Protein AF-X0X0U1-F1 (afdb_monomer)

InterPro domains:
  IPR000595 Cyclic nucleotide-binding domain [PS50042] (1-60)
  IPR014710 RmlC-like jelly roll fold [G3DSA:2.60.120.10] (1-75)
  IPR018490 Cyclic nucleotide-binding domain superfamily [SSF51206] (4-67)

Structure (mmCIF, N/CA/C/O backbone):
data_AF-X0X0U1-F1
#
_entry.id   AF-X0X0U1-F1
#
loop_
_atom_site.group_PDB
_atom_site.id
_atom_site.type_symbol
_atom_site.label_atom_id
_atom_site.label_alt_id
_atom_site.label_comp_id
_atom_site.label_asym_id
_atom_site.label_entity_id
_atom_site.la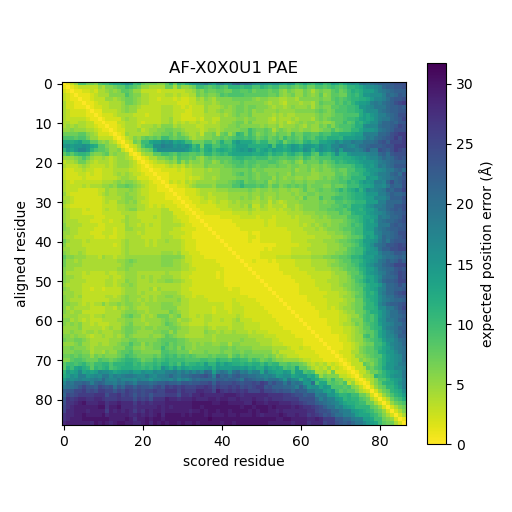bel_seq_id
_atom_site.pdbx_PDB_ins_code
_atom_site.Cartn_x
_atom_site.Cartn_y
_atom_site.Cartn_z
_atom_site.occupancy
_atom_site.B_iso_or_equiv
_atom_site.auth_seq_id
_atom_site.auth_comp_id
_atom_site.auth_asym_id
_atom_site.auth_atom_id
_atom_site.pdbx_PDB_model_num
ATOM 1 N N . ALA A 1 1 ? 9.105 2.289 -12.819 1.00 68.06 1 ALA A N 1
ATOM 2 C CA . ALA A 1 1 ? 9.521 1.035 -12.162 1.00 68.06 1 ALA A CA 1
ATOM 3 C C . ALA A 1 1 ? 8.381 0.056 -12.309 1.00 68.06 1 ALA A C 1
ATOM 5 O O . ALA A 1 1 ? 7.257 0.440 -12.005 1.00 68.06 1 ALA A O 1
ATOM 6 N N . ASP A 1 2 ? 8.668 -1.151 -12.776 1.00 81.94 2 ASP A N 1
ATOM 7 C CA . ASP A 1 2 ? 7.618 -2.131 -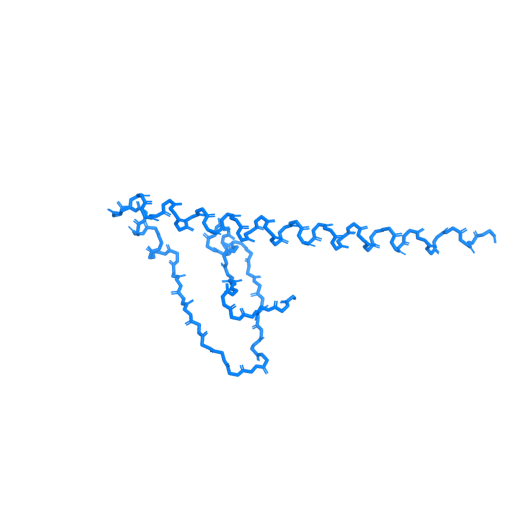13.044 1.00 81.94 2 ASP A CA 1
ATOM 8 C C . ASP A 1 2 ? 7.102 -2.729 -11.734 1.00 81.94 2 ASP A C 1
ATOM 10 O O . ASP A 1 2 ? 7.870 -2.979 -10.796 1.00 81.94 2 ASP A O 1
ATOM 14 N N . ILE A 1 3 ? 5.784 -2.895 -11.658 1.00 85.31 3 ILE A N 1
ATOM 15 C CA . ILE A 1 3 ? 5.079 -3.455 -10.507 1.00 85.31 3 ILE A CA 1
ATOM 16 C C . ILE A 1 3 ? 4.457 -4.768 -10.970 1.00 85.31 3 ILE A C 1
ATOM 18 O O . ILE A 1 3 ? 3.607 -4.767 -11.852 1.00 85.31 3 ILE A O 1
ATOM 22 N N . CYS A 1 4 ? 4.885 -5.874 -10.366 1.00 87.44 4 CYS A N 1
ATOM 23 C CA . CYS A 1 4 ? 4.353 -7.208 -10.646 1.00 87.44 4 CYS A CA 1
ATOM 24 C C . CYS A 1 4 ? 3.380 -7.651 -9.541 1.00 87.44 4 CYS A C 1
ATOM 26 O O . CYS A 1 4 ? 3.173 -6.936 -8.555 1.00 87.44 4 CYS A O 1
ATOM 28 N N . SER A 1 5 ? 2.812 -8.853 -9.671 1.00 88.69 5 SER A N 1
ATOM 29 C CA . SER A 1 5 ? 1.921 -9.460 -8.674 1.00 88.69 5 SER A CA 1
ATOM 30 C C . SER A 1 5 ? 2.489 -9.390 -7.248 1.00 88.69 5 SER A C 1
ATOM 32 O O . SER A 1 5 ? 3.667 -9.658 -7.010 1.00 88.69 5 SER A O 1
ATOM 34 N N . GLY A 1 6 ? 1.645 -9.003 -6.284 1.00 86.31 6 GLY A N 1
ATOM 35 C CA . GLY A 1 6 ? 2.053 -8.749 -4.891 1.00 86.31 6 GLY A CA 1
ATOM 36 C C . GLY A 1 6 ? 2.767 -7.404 -4.669 1.00 86.31 6 GLY A C 1
ATOM 37 O O . GLY A 1 6 ? 3.198 -7.090 -3.550 1.00 86.31 6 GLY A O 1
ATOM 38 N N . GLY A 1 7 ? 2.915 -6.609 -5.729 1.00 86.31 7 GLY A N 1
ATOM 39 C CA . GLY A 1 7 ? 3.334 -5.220 -5.676 1.00 86.31 7 GLY A CA 1
ATOM 40 C C . GLY A 1 7 ? 2.228 -4.295 -5.164 1.00 86.31 7 GLY A C 1
ATOM 41 O O . GLY A 1 7 ? 1.050 -4.634 -5.174 1.00 86.31 7 GLY A O 1
ATOM 42 N N . PHE A 1 8 ? 2.635 -3.115 -4.701 1.00 85.81 8 PHE A N 1
ATOM 43 C CA . PHE A 1 8 ? 1.743 -2.082 -4.176 1.00 85.81 8 PHE A CA 1
ATOM 44 C C . PHE A 1 8 ? 1.958 -0.787 -4.953 1.00 85.81 8 PHE A C 1
ATOM 46 O O . PHE A 1 8 ? 3.102 -0.450 -5.290 1.00 85.81 8 PHE A O 1
ATOM 53 N N . LEU A 1 9 ? 0.873 -0.058 -5.195 1.00 86.94 9 LEU A N 1
ATOM 54 C CA . LEU A 1 9 ? 0.881 1.294 -5.743 1.00 86.94 9 LEU A CA 1
ATOM 55 C C . LEU A 1 9 ? -0.122 2.171 -4.987 1.00 86.94 9 LEU A C 1
ATOM 57 O O . LEU A 1 9 ? -1.100 1.666 -4.444 1.00 86.94 9 LEU A O 1
ATOM 61 N N . GLY A 1 10 ? 0.118 3.482 -4.962 1.00 84.62 10 GLY A N 1
ATOM 62 C CA . GLY A 1 10 ? -0.771 4.446 -4.304 1.00 84.62 10 GLY A CA 1
ATOM 63 C C . GLY A 1 10 ? -0.578 4.576 -2.790 1.00 84.62 10 GLY A C 1
ATOM 64 O O . GLY A 1 10 ? -1.232 5.411 -2.174 1.00 84.62 10 GLY A O 1
ATOM 65 N N . GLU A 1 11 ? 0.356 3.840 -2.182 1.00 82.69 11 GLU A N 1
ATOM 66 C CA . GLU A 1 11 ? 0.604 3.916 -0.737 1.00 82.69 11 GLU A CA 1
ATOM 67 C C . GLU A 1 11 ? 1.111 5.300 -0.296 1.00 82.69 11 GLU A C 1
ATOM 69 O O . GLU A 1 11 ? 0.820 5.750 0.809 1.00 82.69 11 GLU A O 1
ATOM 74 N N . THR A 1 12 ? 1.809 6.020 -1.182 1.00 78.94 12 THR A N 1
ATOM 75 C CA . THR A 1 12 ? 2.215 7.408 -0.935 1.00 78.94 12 THR A CA 1
ATOM 76 C C . THR A 1 12 ? 1.017 8.330 -0.796 1.00 78.94 12 THR A C 1
ATOM 78 O O . THR A 1 12 ? 1.071 9.233 0.024 1.00 78.94 12 THR A O 1
ATOM 81 N N . ALA A 1 13 ? -0.056 8.097 -1.556 1.00 79.44 13 ALA A N 1
ATOM 82 C CA . ALA A 1 13 ? -1.262 8.911 -1.493 1.00 79.44 13 ALA A CA 1
ATOM 83 C C . ALA A 1 13 ? -2.061 8.648 -0.208 1.00 79.44 13 ALA A C 1
ATOM 85 O O . ALA A 1 13 ? -2.635 9.587 0.323 1.00 79.44 13 ALA A O 1
ATOM 86 N N . ILE A 1 14 ? -2.038 7.414 0.309 1.00 77.62 14 ILE A N 1
ATOM 87 C CA . ILE A 1 14 ? -2.664 7.056 1.594 1.00 77.62 14 ILE A CA 1
ATOM 88 C C . ILE A 1 14 ? -1.910 7.689 2.775 1.00 77.62 14 ILE A C 1
ATOM 90 O O . ILE A 1 14 ? -2.524 8.126 3.739 1.00 77.62 14 ILE A O 1
ATOM 94 N N . VAL A 1 15 ? -0.574 7.733 2.723 1.00 71.94 15 VAL A N 1
ATOM 95 C CA . VAL A 1 15 ? 0.253 8.265 3.826 1.00 71.94 15 VAL A CA 1
ATOM 96 C C . VAL A 1 15 ? 0.430 9.786 3.741 1.00 71.94 15 VAL A C 1
ATOM 98 O O . VAL A 1 15 ? 0.565 10.463 4.758 1.00 71.94 15 VAL A O 1
ATOM 101 N N . ASN A 1 16 ? 0.489 10.333 2.528 1.00 68.50 16 ASN A N 1
ATOM 102 C CA . ASN A 1 16 ? 0.740 11.741 2.252 1.00 68.50 16 ASN A CA 1
ATOM 103 C C . ASN A 1 16 ? 0.012 12.136 0.957 1.00 68.50 16 ASN A C 1
ATOM 105 O O . ASN A 1 16 ? 0.578 12.059 -0.137 1.00 68.50 16 ASN A O 1
ATOM 109 N N . GLU A 1 17 ? -1.237 12.589 1.102 1.00 64.44 17 GLU A N 1
ATOM 110 C CA . GLU A 1 17 ? -2.235 12.923 0.060 1.00 64.44 17 GLU A CA 1
ATOM 111 C C . GLU A 1 17 ? -1.747 13.828 -1.092 1.00 64.44 17 GLU A C 1
ATOM 113 O O . GLU A 1 17 ? -2.456 14.069 -2.069 1.00 64.44 17 GLU A O 1
ATOM 118 N N . ARG A 1 18 ? -0.522 14.346 -1.010 1.00 67.06 18 ARG A N 1
ATOM 119 C CA . ARG A 1 18 ? 0.096 15.241 -1.989 1.00 67.06 18 ARG A CA 1
ATOM 120 C C . ARG A 1 18 ? 0.776 14.529 -3.157 1.00 67.06 18 ARG A C 1
ATOM 122 O O . ARG A 1 18 ? 0.974 15.157 -4.192 1.00 67.06 18 ARG A O 1
ATOM 129 N N . HIS A 1 19 ? 1.142 13.252 -3.023 1.00 68.75 19 HIS A N 1
ATOM 130 C CA . HIS A 1 19 ? 1.973 12.569 -4.024 1.00 68.75 19 HIS A CA 1
ATOM 131 C C . HIS A 1 19 ? 1.228 11.423 -4.703 1.00 68.75 19 HIS A C 1
ATOM 133 O O . HIS A 1 19 ? 1.218 10.282 -4.230 1.00 68.75 19 HIS A O 1
ATOM 139 N N . ARG A 1 20 ? 0.637 11.742 -5.857 1.00 76.12 20 ARG A N 1
ATOM 140 C CA . ARG A 1 20 ? 0.056 10.769 -6.785 1.00 76.12 20 ARG A CA 1
ATOM 141 C C . ARG A 1 20 ? 1.038 10.467 -7.907 1.00 76.12 20 ARG A C 1
ATOM 143 O O . ARG A 1 20 ? 1.698 11.365 -8.424 1.00 76.12 20 ARG A O 1
ATOM 150 N N . VAL A 1 21 ? 1.106 9.198 -8.287 1.00 78.44 21 VAL A N 1
ATOM 151 C CA . VAL A 1 21 ? 1.892 8.731 -9.429 1.00 78.44 21 VAL A CA 1
ATOM 152 C C . VAL A 1 21 ? 0.962 8.121 -10.462 1.00 78.44 21 VAL A C 1
ATOM 154 O O . VAL A 1 21 ? -0.043 7.503 -10.114 1.00 78.44 21 VAL A O 1
ATOM 157 N N . ASN A 1 22 ? 1.312 8.288 -11.733 1.00 85.44 22 ASN A N 1
ATOM 158 C CA . ASN A 1 22 ? 0.617 7.614 -12.818 1.00 85.44 22 ASN A CA 1
ATOM 159 C C . ASN A 1 22 ? 1.150 6.185 -12.945 1.00 85.44 22 ASN A C 1
ATOM 161 O O . ASN A 1 22 ? 2.356 5.953 -12.849 1.00 85.44 22 ASN A O 1
ATOM 165 N N . ALA A 1 23 ? 0.249 5.242 -13.193 1.00 87.69 23 ALA A N 1
ATOM 166 C CA . ALA A 1 23 ? 0.577 3.865 -13.527 1.00 87.69 23 ALA A CA 1
ATOM 167 C C . ALA A 1 23 ? -0.215 3.468 -14.774 1.00 87.69 23 ALA A C 1
ATOM 169 O O . ALA A 1 23 ? -1.376 3.849 -14.923 1.00 87.69 23 ALA A O 1
ATOM 170 N N . VAL A 1 24 ? 0.423 2.718 -15.667 1.00 91.62 24 VAL A N 1
ATOM 171 C CA . VAL A 1 24 ? -0.200 2.181 -16.879 1.00 91.62 24 VAL A CA 1
ATOM 172 C C . VAL A 1 24 ? -0.080 0.668 -16.813 1.00 91.62 24 VAL A C 1
ATOM 174 O O . VAL A 1 24 ? 1.010 0.150 -16.575 1.00 91.62 24 VAL A O 1
ATOM 177 N N . ALA A 1 25 ? -1.196 -0.033 -16.995 1.00 93.06 25 ALA A N 1
ATOM 178 C CA . ALA A 1 25 ? -1.195 -1.485 -17.089 1.00 93.06 25 ALA A CA 1
ATOM 179 C C . ALA A 1 25 ? -0.654 -1.899 -18.467 1.00 93.06 25 ALA A C 1
ATOM 181 O O . ALA A 1 25 ? -1.203 -1.504 -19.494 1.00 93.06 25 ALA A O 1
ATOM 182 N N . SER A 1 26 ? 0.441 -2.661 -18.490 1.00 92.88 26 SER A N 1
ATOM 183 C CA . SER A 1 26 ? 1.036 -3.199 -19.724 1.00 92.88 26 SER A CA 1
ATOM 184 C C . SER A 1 26 ? 0.279 -4.411 -20.275 1.00 92.88 26 SER A C 1
ATOM 186 O O . SER A 1 26 ? 0.428 -4.755 -21.443 1.00 92.88 26 SER A O 1
ATOM 188 N N . GLU A 1 27 ? -0.524 -5.055 -19.432 1.00 92.50 27 GLU A N 1
ATOM 189 C CA . GLU A 1 27 ? -1.354 -6.218 -19.736 1.00 92.50 27 GLU A CA 1
ATOM 190 C C . GLU A 1 27 ? -2.645 -6.175 -18.902 1.00 92.50 27 GLU A C 1
ATOM 192 O O . GLU A 1 27 ? -2.898 -5.200 -18.191 1.00 92.50 27 GLU A O 1
ATOM 197 N N . PHE A 1 28 ? -3.486 -7.208 -18.990 1.00 93.50 28 PHE A N 1
ATOM 198 C CA . PHE A 1 28 ? -4.641 -7.333 -18.100 1.00 93.50 28 PHE A CA 1
ATOM 199 C C . PHE A 1 28 ? -4.168 -7.534 -16.654 1.00 93.50 28 PHE A C 1
ATOM 201 O O . PHE A 1 28 ? -3.413 -8.461 -16.372 1.00 93.50 28 PHE A O 1
ATOM 208 N N . VAL A 1 29 ? -4.621 -6.673 -15.741 1.00 92.75 29 VAL A N 1
ATOM 209 C CA . VAL A 1 29 ? -4.217 -6.695 -14.330 1.00 92.75 29 VAL A CA 1
ATOM 210 C C . VAL A 1 29 ? -5.452 -6.647 -13.440 1.00 92.75 29 VAL A C 1
ATOM 212 O O . VAL A 1 29 ? -6.312 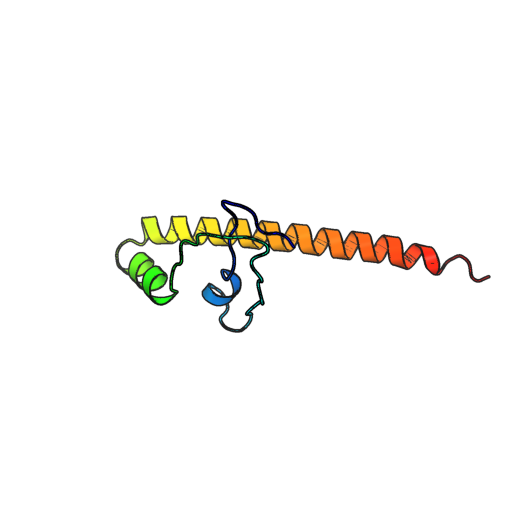-5.783 -13.604 1.00 92.75 29 VAL A O 1
ATOM 215 N N . GLU A 1 30 ? -5.500 -7.539 -12.456 1.00 93.00 30 GLU A N 1
ATOM 216 C CA . GLU A 1 30 ? -6.459 -7.485 -11.355 1.00 93.00 30 GLU A CA 1
ATOM 217 C C . GLU A 1 30 ? -5.827 -6.782 -10.152 1.00 93.00 30 GLU A C 1
ATOM 219 O O . GLU A 1 30 ? -4.674 -7.037 -9.794 1.00 93.00 30 GLU A O 1
ATOM 224 N N . LEU A 1 31 ? -6.586 -5.885 -9.523 1.00 92.12 31 LEU A N 1
ATOM 225 C CA . LEU A 1 31 ? -6.117 -5.079 -8.402 1.00 92.12 31 LEU A CA 1
ATOM 226 C C . LEU A 1 31 ? -7.030 -5.271 -7.196 1.00 92.12 31 LEU A C 1
ATOM 228 O O . LEU A 1 31 ? -8.251 -5.173 -7.302 1.00 92.12 31 LEU A O 1
ATOM 232 N N . LEU A 1 32 ? -6.414 -5.469 -6.033 1.00 91.19 32 LEU A N 1
ATOM 233 C CA . LEU A 1 32 ? -7.068 -5.237 -4.754 1.00 91.19 32 LEU A CA 1
ATOM 234 C C . LEU A 1 32 ? -6.846 -3.772 -4.378 1.00 91.19 32 LEU A C 1
ATOM 236 O O . LEU A 1 32 ? -5.699 -3.324 -4.319 1.00 91.19 32 LEU A O 1
ATOM 240 N N . PHE A 1 33 ? -7.924 -3.036 -4.119 1.00 90.12 33 PHE A N 1
ATOM 241 C CA . PHE A 1 33 ? -7.842 -1.646 -3.682 1.00 90.12 33 PHE A CA 1
ATOM 242 C C . PHE A 1 33 ? -8.226 -1.512 -2.208 1.00 90.12 33 PHE A C 1
ATOM 244 O O . PHE A 1 33 ? -9.052 -2.262 -1.689 1.00 90.12 33 PHE A O 1
ATOM 251 N N . LEU A 1 34 ? -7.598 -0.549 -1.538 1.00 89.00 34 LEU A N 1
ATOM 252 C CA . LEU A 1 34 ? -7.919 -0.139 -0.179 1.00 89.00 34 LEU A CA 1
ATOM 253 C C . LEU A 1 34 ? -8.020 1.382 -0.167 1.00 89.00 34 LEU A C 1
ATOM 255 O O . LEU A 1 34 ? -7.073 2.068 -0.552 1.00 89.00 34 LEU A O 1
ATOM 259 N N . GLU A 1 35 ? -9.162 1.892 0.272 1.00 90.06 35 GLU A N 1
ATOM 260 C CA . GLU A 1 35 ? -9.375 3.324 0.438 1.00 90.06 35 GLU A CA 1
ATOM 261 C C . GLU A 1 35 ? -8.837 3.798 1.788 1.00 90.06 35 GLU A C 1
ATOM 263 O O . GLU A 1 35 ? -8.797 3.040 2.762 1.00 90.06 35 GLU A O 1
ATOM 268 N N . GLN A 1 36 ? -8.424 5.064 1.847 1.00 89.31 36 GLN A N 1
ATOM 269 C CA . GLN A 1 36 ? -7.900 5.663 3.073 1.00 89.31 36 GLN A CA 1
ATOM 270 C C . GLN A 1 36 ? -8.941 5.624 4.199 1.00 89.31 36 GLN A C 1
ATOM 272 O O . GLN A 1 36 ? -8.604 5.221 5.308 1.00 89.31 36 GLN A O 1
ATOM 277 N N . GLU A 1 37 ? -10.209 5.924 3.900 1.00 92.31 37 GLU A N 1
ATOM 278 C CA . GLU A 1 37 ? -11.299 5.852 4.881 1.00 92.31 37 GLU A CA 1
ATOM 279 C C . GLU A 1 37 ? -11.469 4.446 5.477 1.00 92.31 37 GLU A C 1
ATOM 281 O O . GLU A 1 37 ? -11.660 4.299 6.683 1.00 92.31 37 GLU A O 1
ATOM 286 N N . ASN A 1 38 ? -11.302 3.399 4.664 1.00 92.81 38 ASN A N 1
ATOM 287 C CA . ASN A 1 38 ? -11.402 2.012 5.120 1.00 92.81 38 ASN A CA 1
ATOM 288 C C . ASN A 1 38 ? -10.222 1.629 6.018 1.00 92.81 38 ASN A C 1
ATOM 290 O O . ASN A 1 38 ? -10.390 0.882 6.983 1.00 92.81 38 ASN A O 1
ATOM 294 N N . LEU A 1 39 ? -9.025 2.143 5.723 1.00 91.94 39 LEU A N 1
ATOM 295 C CA . LEU A 1 39 ? -7.858 1.958 6.581 1.00 91.94 39 LEU A CA 1
ATOM 296 C C . LEU A 1 39 ? -8.020 2.701 7.914 1.00 91.94 39 LEU A C 1
ATOM 298 O O . LEU A 1 39 ? -7.714 2.142 8.965 1.00 91.94 39 LEU A O 1
ATOM 302 N N . GLU A 1 40 ? -8.514 3.937 7.886 1.00 92.50 40 GLU A N 1
ATOM 303 C CA . GLU A 1 40 ? -8.783 4.735 9.087 1.00 92.50 40 GLU A CA 1
ATOM 304 C C . GLU A 1 40 ? -9.851 4.080 9.969 1.00 92.50 40 GLU A C 1
ATOM 306 O O . GLU A 1 40 ? 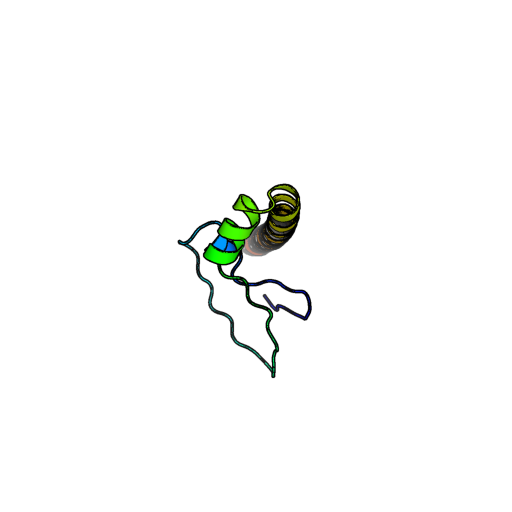-9.681 3.991 11.190 1.00 92.50 40 GLU A O 1
ATOM 311 N N . LEU A 1 41 ? -10.912 3.551 9.354 1.00 96.25 41 LEU A N 1
ATOM 312 C CA . LEU A 1 41 ? -11.938 2.783 10.050 1.00 96.25 41 LEU A CA 1
ATOM 313 C C . LEU A 1 41 ? -11.348 1.521 10.689 1.00 96.25 41 LEU A C 1
ATOM 315 O O . LEU A 1 41 ? -11.576 1.282 11.872 1.00 96.25 41 LEU A O 1
ATOM 319 N N . LEU A 1 42 ? -10.519 0.769 9.958 1.00 95.50 42 LEU A N 1
ATOM 320 C CA . LEU A 1 42 ? -9.841 -0.416 10.485 1.00 95.50 42 LEU A CA 1
ATOM 321 C C . LEU A 1 42 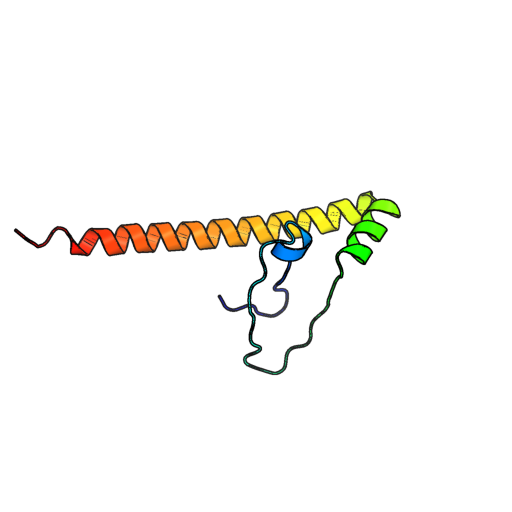? -8.970 -0.084 11.702 1.00 95.50 42 LEU A C 1
ATOM 323 O O . LEU A 1 42 ? -9.020 -0.795 12.700 1.00 95.50 42 LEU A O 1
ATOM 327 N N . ILE A 1 43 ? -8.186 0.994 11.643 1.00 95.25 43 ILE A N 1
ATOM 328 C CA . ILE A 1 43 ? -7.337 1.429 12.764 1.00 95.25 43 ILE A CA 1
ATOM 329 C C . ILE A 1 43 ? -8.190 1.783 13.986 1.00 95.25 43 ILE A C 1
ATOM 331 O O . ILE A 1 43 ? -7.781 1.526 15.118 1.00 95.25 43 ILE A O 1
ATOM 335 N N . LYS A 1 44 ? -9.370 2.369 13.767 1.00 96.94 44 LYS A N 1
ATOM 336 C CA . LYS A 1 44 ? -10.297 2.747 14.834 1.00 96.94 44 LYS A CA 1
ATOM 337 C C . LYS A 1 44 ? -10.996 1.536 15.460 1.00 96.94 44 LYS A C 1
ATOM 339 O O . LYS A 1 44 ? -11.161 1.514 16.678 1.00 96.94 44 LYS A O 1
ATOM 344 N N . GLU A 1 45 ? -11.426 0.572 14.650 1.00 98.19 45 GLU A N 1
ATOM 345 C CA . GLU A 1 45 ? -12.194 -0.598 15.097 1.00 98.19 45 GLU A CA 1
ATOM 346 C C . GLU A 1 45 ? -11.305 -1.726 15.642 1.00 98.19 45 GLU A C 1
ATOM 348 O O . GLU A 1 45 ? -11.626 -2.316 16.672 1.00 98.19 45 GLU A O 1
ATOM 353 N N . ASP A 1 46 ? -10.164 -1.991 15.001 1.00 97.94 46 ASP A N 1
ATOM 354 C CA . ASP A 1 46 ? -9.146 -2.948 15.447 1.00 97.94 46 ASP A CA 1
ATOM 355 C C . ASP A 1 46 ? -7.731 -2.357 15.281 1.00 97.94 46 ASP A C 1
ATOM 357 O O . ASP A 1 46 ? -7.041 -2.594 14.279 1.00 97.94 46 ASP A O 1
ATOM 361 N N . PRO A 1 47 ? -7.236 -1.628 16.297 1.00 96.19 47 PRO A N 1
ATOM 362 C CA . PRO A 1 47 ? -5.916 -1.003 16.253 1.00 96.19 47 PRO A CA 1
ATOM 363 C C . PRO A 1 47 ? -4.764 -2.000 16.080 1.00 96.19 47 PRO A C 1
ATOM 365 O O . PRO A 1 47 ? -3.733 -1.665 15.495 1.00 96.19 47 PRO A O 1
ATOM 368 N N . ASN A 1 48 ? -4.904 -3.234 16.579 1.00 97.31 48 ASN A N 1
ATOM 369 C CA . ASN A 1 48 ? -3.842 -4.236 16.484 1.00 97.31 48 ASN A CA 1
ATOM 370 C C . ASN A 1 48 ? -3.686 -4.730 15.048 1.00 97.31 48 ASN A C 1
ATOM 372 O O . ASN A 1 48 ? -2.560 -4.917 14.576 1.00 97.31 48 ASN A O 1
ATOM 376 N N . LEU A 1 49 ? -4.803 -4.940 14.352 1.00 95.69 49 LEU A N 1
ATOM 377 C CA . LEU A 1 49 ? -4.792 -5.274 12.935 1.00 95.69 49 LEU A CA 1
ATOM 378 C C . LEU A 1 49 ? -4.377 -4.068 12.085 1.00 95.69 49 LEU A C 1
ATOM 380 O O . LEU A 1 49 ? -3.500 -4.213 11.231 1.00 95.69 49 LEU A O 1
ATOM 384 N N . GLY A 1 50 ? -4.910 -2.879 12.373 1.00 94.88 50 GLY A N 1
ATOM 385 C CA . GLY A 1 50 ? -4.526 -1.634 11.704 1.00 94.88 50 GLY A CA 1
ATOM 386 C C . GLY A 1 50 ? -3.015 -1.388 11.749 1.00 94.88 50 GLY A C 1
ATOM 387 O O . GLY A 1 50 ? -2.388 -1.178 10.711 1.00 94.88 50 GLY A O 1
ATOM 388 N N . ASN A 1 51 ? -2.388 -1.539 12.919 1.00 94.44 51 ASN A N 1
ATOM 389 C CA . ASN A 1 51 ? -0.938 -1.387 13.074 1.00 94.44 51 ASN A CA 1
ATOM 390 C C . ASN A 1 51 ? -0.128 -2.379 12.226 1.00 94.44 51 ASN A C 1
ATOM 392 O O . ASN A 1 51 ? 0.924 -2.019 11.696 1.00 94.44 51 ASN A O 1
ATOM 396 N N . LYS A 1 52 ? -0.607 -3.617 12.053 1.00 95.31 52 LYS A N 1
ATOM 397 C CA . LYS A 1 52 ? 0.053 -4.602 11.178 1.00 95.31 52 LYS A CA 1
ATOM 398 C C . LYS A 1 52 ? -0.005 -4.175 9.714 1.00 95.31 52 LYS A C 1
ATOM 400 O O . LYS A 1 52 ? 0.989 -4.309 9.005 1.00 95.31 52 LYS A O 1
ATOM 405 N N . VAL A 1 53 ? -1.141 -3.639 9.268 1.00 91.12 53 VAL A N 1
ATOM 406 C CA . VAL A 1 53 ? -1.297 -3.124 7.899 1.00 91.12 53 VAL A CA 1
ATOM 407 C C . VAL A 1 53 ? -0.383 -1.918 7.670 1.00 91.12 53 VAL A C 1
ATOM 409 O O . VAL A 1 53 ? 0.357 -1.884 6.686 1.00 91.12 53 VAL A O 1
ATOM 412 N N . LEU A 1 54 ? -0.353 -0.972 8.613 1.00 90.00 54 LEU A N 1
ATOM 413 C CA . LEU A 1 54 ? 0.538 0.190 8.552 1.00 90.00 54 LEU A CA 1
ATOM 414 C C . LEU A 1 54 ? 2.019 -0.209 8.496 1.00 90.00 54 LEU A C 1
ATOM 416 O O . LEU A 1 54 ? 2.785 0.379 7.730 1.00 90.00 54 LEU A O 1
ATOM 420 N N . LEU A 1 55 ? 2.425 -1.235 9.252 1.00 92.06 55 LEU A N 1
ATOM 421 C CA . LEU A 1 55 ? 3.797 -1.744 9.227 1.00 92.06 55 LEU A CA 1
ATOM 422 C C . LEU A 1 55 ? 4.185 -2.273 7.836 1.00 92.06 55 LEU A C 1
ATOM 424 O O . LEU A 1 55 ? 5.280 -1.983 7.355 1.00 92.06 55 LEU A O 1
ATOM 428 N N . ILE A 1 56 ? 3.276 -2.973 7.150 1.00 88.81 56 ILE A N 1
ATOM 429 C CA . ILE A 1 56 ? 3.508 -3.447 5.777 1.00 88.81 56 ILE A CA 1
ATOM 430 C C . ILE A 1 56 ? 3.729 -2.263 4.828 1.00 88.81 56 ILE A C 1
ATOM 432 O O . ILE A 1 56 ? 4.655 -2.294 4.014 1.00 88.81 56 ILE A O 1
ATOM 436 N N . PHE A 1 57 ? 2.925 -1.200 4.930 1.00 86.44 57 PHE A N 1
ATOM 437 C CA . PHE A 1 57 ? 3.127 -0.006 4.103 1.00 86.44 57 PHE A CA 1
ATOM 438 C C . PHE A 1 57 ? 4.467 0.673 4.381 1.00 86.44 57 PHE A C 1
ATOM 440 O O . PHE A 1 57 ? 5.169 1.027 3.431 1.00 86.44 57 PHE A O 1
ATOM 447 N N . LEU A 1 58 ? 4.866 0.781 5.651 1.00 88.38 58 LEU A N 1
ATOM 448 C CA . LEU A 1 58 ? 6.162 1.339 6.034 1.00 88.38 58 LEU A CA 1
ATOM 449 C C . LEU A 1 58 ? 7.325 0.540 5.428 1.00 88.38 58 LEU A C 1
ATOM 451 O O . LEU A 1 58 ? 8.246 1.123 4.854 1.00 88.38 58 LEU A O 1
ATOM 455 N N . GLU A 1 59 ? 7.270 -0.792 5.485 1.00 89.12 59 GLU A N 1
ATOM 456 C CA . GLU A 1 59 ? 8.284 -1.654 4.872 1.00 89.12 59 GLU A CA 1
ATOM 457 C C . GLU A 1 59 ? 8.363 -1.478 3.350 1.00 89.12 59 GLU A C 1
ATOM 459 O O . GLU A 1 59 ? 9.458 -1.436 2.779 1.00 89.12 59 GLU A O 1
ATOM 464 N N . LYS A 1 60 ? 7.215 -1.384 2.668 1.00 84.62 60 LYS A N 1
ATOM 465 C CA . LYS A 1 60 ? 7.165 -1.213 1.208 1.00 84.62 60 LYS A CA 1
ATOM 466 C C . LYS A 1 60 ? 7.691 0.159 0.789 1.00 84.62 60 LYS A C 1
ATOM 468 O O . LYS A 1 60 ? 8.495 0.225 -0.142 1.00 84.62 60 LYS A O 1
ATOM 473 N N . LEU A 1 61 ? 7.302 1.222 1.493 1.00 84.50 61 LEU A N 1
ATOM 474 C CA . LEU A 1 61 ? 7.803 2.581 1.274 1.00 84.50 61 LEU A CA 1
ATOM 475 C C . LEU A 1 61 ? 9.314 2.666 1.504 1.00 84.50 61 LEU A C 1
ATOM 477 O O . LEU A 1 61 ? 10.031 3.195 0.658 1.00 84.50 61 LEU A O 1
ATOM 481 N N . SER A 1 62 ? 9.808 2.076 2.594 1.00 87.12 62 SER A N 1
ATOM 482 C CA . SER A 1 62 ? 11.239 2.033 2.909 1.00 87.12 62 SER A CA 1
ATOM 483 C C . SER A 1 62 ? 12.045 1.325 1.814 1.00 87.12 62 SER A C 1
ATOM 485 O O . SER A 1 62 ? 13.026 1.870 1.309 1.00 87.12 62 SER A O 1
ATOM 487 N N . LYS A 1 63 ? 11.577 0.160 1.340 1.00 86.56 63 LYS A N 1
ATOM 488 C CA . LYS A 1 63 ? 12.207 -0.562 0.218 1.00 86.56 63 LYS A CA 1
ATOM 489 C C . LYS A 1 63 ? 12.210 0.252 -1.079 1.00 86.56 63 LYS A C 1
ATOM 491 O O . LYS A 1 63 ? 13.202 0.232 -1.808 1.00 86.56 63 LYS A O 1
ATOM 496 N N . LYS A 1 64 ? 11.117 0.962 -1.384 1.00 84.25 64 LYS A N 1
ATOM 497 C CA . LYS A 1 64 ? 11.043 1.842 -2.563 1.00 84.25 64 LYS A CA 1
ATOM 498 C C . LYS A 1 64 ? 12.023 3.012 -2.447 1.00 84.25 64 LYS A C 1
ATOM 500 O O . LYS A 1 64 ? 12.703 3.312 -3.428 1.00 84.25 64 LYS A O 1
ATOM 505 N N . LEU A 1 65 ? 12.130 3.628 -1.270 1.00 85.38 65 LEU A N 1
ATOM 506 C CA . LEU A 1 65 ? 13.059 4.728 -1.014 1.00 85.38 65 LEU A CA 1
ATOM 507 C C . LEU A 1 65 ? 14.522 4.274 -1.125 1.00 85.38 65 LEU A C 1
ATOM 509 O O . LEU A 1 65 ? 15.288 4.916 -1.835 1.00 85.38 65 LEU A O 1
ATOM 513 N N . ASP A 1 66 ? 14.897 3.143 -0.517 1.00 86.50 66 ASP A N 1
ATOM 514 C CA . ASP A 1 66 ? 16.253 2.575 -0.628 1.00 86.50 66 ASP A CA 1
ATOM 515 C C . ASP A 1 66 ? 16.622 2.281 -2.089 1.00 86.50 66 ASP A C 1
ATOM 517 O O . ASP A 1 66 ? 17.665 2.718 -2.573 1.00 86.50 66 ASP A O 1
ATOM 521 N N . LYS A 1 67 ? 15.729 1.621 -2.842 1.00 84.44 67 LYS A N 1
ATOM 522 C CA . LYS A 1 67 ? 15.956 1.339 -4.270 1.00 84.44 67 LYS A CA 1
ATOM 523 C C . LYS A 1 67 ? 16.139 2.622 -5.086 1.00 84.44 67 LYS A C 1
ATOM 525 O O . LYS A 1 67 ? 17.016 2.679 -5.943 1.00 84.44 67 LYS A O 1
ATOM 530 N N . THR A 1 68 ? 15.322 3.635 -4.811 1.00 83.81 68 THR A N 1
ATOM 531 C CA . THR A 1 68 ? 15.385 4.936 -5.487 1.00 83.81 68 THR A CA 1
ATOM 532 C C . THR A 1 68 ? 16.695 5.657 -5.160 1.00 83.81 68 THR A C 1
ATOM 534 O O . THR A 1 68 ? 17.387 6.103 -6.068 1.00 83.81 68 THR A O 1
ATOM 537 N N . ASN A 1 69 ? 17.096 5.693 -3.888 1.00 84.25 69 ASN A N 1
ATOM 538 C CA . ASN A 1 69 ? 18.348 6.313 -3.450 1.00 84.25 69 ASN A CA 1
ATOM 539 C C . ASN A 1 69 ? 19.580 5.637 -4.059 1.00 84.25 69 ASN A C 1
ATOM 541 O O . ASN A 1 69 ? 20.500 6.326 -4.490 1.00 84.25 69 ASN A O 1
ATOM 545 N N . ARG A 1 70 ? 19.600 4.301 -4.133 1.00 84.88 70 ARG A N 1
ATOM 546 C CA . ARG A 1 70 ? 20.691 3.561 -4.786 1.00 84.88 70 ARG A CA 1
ATOM 547 C C . ARG A 1 70 ? 20.793 3.877 -6.273 1.00 84.88 70 ARG A C 1
ATOM 549 O O . ARG A 1 70 ? 21.903 4.003 -6.774 1.00 84.88 70 ARG A O 1
ATOM 556 N N . LEU A 1 71 ? 19.656 4.014 -6.960 1.00 80.81 71 LEU A N 1
ATOM 557 C CA . LEU A 1 71 ? 19.633 4.412 -8.366 1.00 80.81 71 LEU A CA 1
ATOM 558 C C . LEU A 1 71 ? 20.223 5.818 -8.535 1.00 80.81 71 LEU A C 1
ATOM 560 O O . LEU A 1 71 ? 21.159 5.989 -9.303 1.00 80.81 71 LEU A O 1
ATOM 564 N N . PHE A 1 72 ? 19.774 6.783 -7.724 1.00 78.31 72 PHE A N 1
ATOM 565 C CA . PH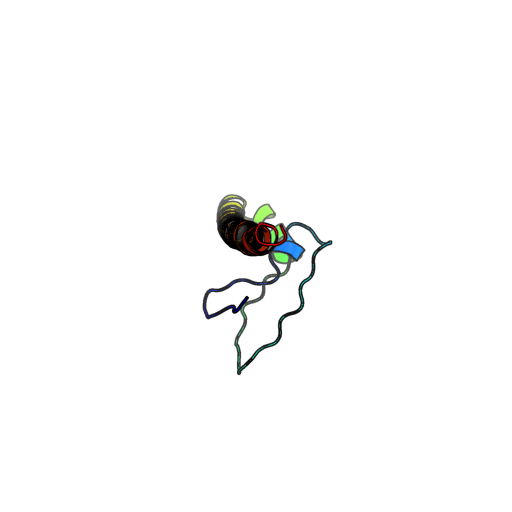E A 1 72 ? 20.334 8.138 -7.725 1.00 78.31 72 PHE A CA 1
ATOM 566 C C . PHE A 1 72 ? 21.843 8.165 -7.439 1.00 78.31 72 PHE A C 1
ATOM 568 O O . PHE A 1 72 ? 22.572 8.919 -8.077 1.00 78.31 72 PHE A O 1
ATOM 575 N N . GLN A 1 73 ? 22.331 7.349 -6.500 1.00 75.94 73 GLN A N 1
ATOM 576 C CA . GLN A 1 73 ? 23.766 7.247 -6.212 1.00 75.94 73 GLN A CA 1
ATOM 577 C C . GLN A 1 73 ? 24.550 6.624 -7.373 1.00 75.94 73 GLN A C 1
ATOM 579 O O . GLN A 1 73 ? 25.622 7.120 -7.712 1.00 75.94 73 GLN A O 1
ATOM 584 N N . ALA A 1 74 ? 24.027 5.561 -7.991 1.00 71.25 74 ALA A N 1
ATOM 585 C CA . ALA A 1 74 ? 24.648 4.935 -9.155 1.00 71.25 74 ALA A CA 1
ATOM 586 C C . ALA A 1 74 ? 24.731 5.915 -10.336 1.00 71.25 74 ALA A C 1
ATOM 588 O O . ALA A 1 74 ? 25.798 6.056 -10.932 1.00 71.25 74 ALA A O 1
ATOM 589 N N . ASP A 1 75 ? 23.649 6.647 -10.608 1.00 63.94 75 ASP A N 1
ATOM 590 C CA . ASP A 1 75 ? 23.594 7.663 -11.662 1.00 63.94 75 ASP A CA 1
ATOM 591 C C . ASP A 1 75 ? 24.540 8.839 -11.374 1.00 63.94 75 ASP A C 1
ATOM 593 O O . ASP A 1 75 ? 25.184 9.351 -12.285 1.00 63.94 75 ASP A O 1
ATOM 597 N N . TYR A 1 76 ? 24.697 9.241 -10.107 1.00 63.38 76 TYR A N 1
ATOM 598 C CA . TYR A 1 76 ? 25.654 10.281 -9.713 1.00 63.38 76 TYR A CA 1
ATOM 599 C C . TYR A 1 76 ? 27.112 9.847 -9.938 1.00 63.38 76 TYR A C 1
ATOM 601 O O . TYR A 1 76 ? 27.918 10.611 -10.468 1.00 63.38 76 TYR A O 1
ATOM 609 N N . ILE A 1 77 ? 27.457 8.604 -9.584 1.00 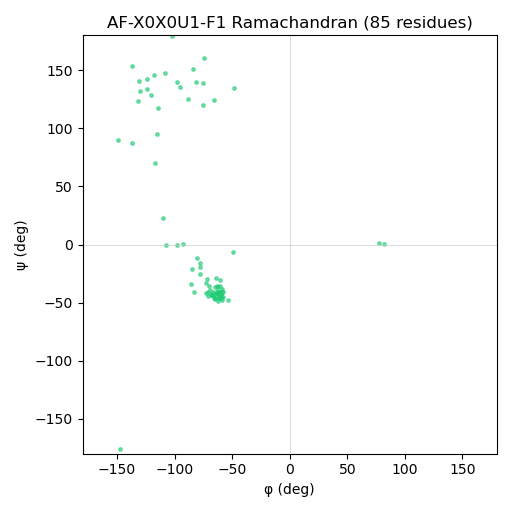59.75 77 ILE A N 1
ATOM 610 C CA . ILE A 1 77 ? 28.806 8.049 -9.779 1.00 59.75 77 ILE A CA 1
ATOM 611 C C . ILE A 1 77 ? 29.116 7.887 -11.278 1.00 59.75 77 ILE A C 1
ATOM 613 O O . ILE A 1 77 ? 30.192 8.281 -11.733 1.00 59.75 77 ILE A O 1
ATOM 617 N N . LEU A 1 78 ? 28.163 7.381 -12.064 1.00 58.06 78 LEU A N 1
ATOM 618 C CA . LEU A 1 78 ? 28.303 7.208 -13.516 1.00 58.06 78 LEU A CA 1
ATOM 619 C C . LEU A 1 78 ? 28.267 8.542 -14.288 1.00 58.06 78 LEU A C 1
ATOM 621 O O . LEU A 1 78 ? 28.912 8.669 -15.321 1.00 58.06 78 LEU A O 1
ATOM 625 N N . GLY A 1 79 ? 27.565 9.557 -13.778 1.00 54.34 79 GLY A N 1
ATOM 626 C CA . GLY A 1 79 ? 27.559 10.914 -14.336 1.00 54.34 79 GLY A CA 1
ATOM 627 C C . GLY A 1 79 ? 28.808 11.734 -13.989 1.00 54.34 79 GLY A C 1
ATOM 628 O O . GLY A 1 79 ? 29.186 12.634 -14.735 1.00 54.34 79 GLY A O 1
ATOM 629 N N . SER A 1 80 ? 29.488 11.419 -12.881 1.00 54.12 80 SER A N 1
ATOM 630 C CA . SER A 1 80 ? 30.762 12.059 -12.514 1.00 54.12 80 SER A CA 1
ATOM 631 C C . SER A 1 80 ? 31.975 11.538 -13.293 1.00 54.12 80 SER A C 1
ATOM 633 O O . SER A 1 80 ? 33.003 12.208 -13.325 1.00 54.12 80 SER A O 1
ATOM 635 N N . SER A 1 81 ? 31.868 10.381 -13.956 1.00 51.75 81 SER A N 1
ATOM 636 C CA . SER A 1 81 ? 32.970 9.783 -14.729 1.00 51.75 81 SER A CA 1
ATOM 637 C C . SER A 1 81 ? 33.140 10.395 -16.125 1.00 51.75 81 SER A C 1
ATOM 639 O O . SER A 1 81 ? 34.167 10.182 -16.755 1.00 51.75 81 SER A O 1
ATOM 641 N N . SER A 1 82 ? 32.181 11.195 -16.606 1.00 54.09 82 SER A N 1
ATOM 642 C CA . SER A 1 82 ? 32.277 11.903 -17.894 1.00 54.09 82 SER A CA 1
ATOM 643 C C . SER A 1 82 ? 32.845 13.327 -17.797 1.00 54.09 82 SER A C 1
ATOM 645 O O . SER A 1 82 ? 32.921 14.014 -18.811 1.00 54.09 82 SER A O 1
ATOM 647 N N . LEU A 1 83 ? 33.211 13.799 -16.599 1.00 51.66 83 LEU A N 1
ATOM 648 C CA . LEU A 1 83 ? 33.726 15.161 -16.369 1.00 51.66 83 LEU A CA 1
ATOM 649 C C . LEU A 1 83 ? 35.234 15.218 -16.070 1.00 51.66 83 LEU A C 1
ATOM 651 O O . LEU A 1 83 ? 35.762 16.312 -15.897 1.00 51.66 83 LEU A O 1
ATOM 655 N N . SER A 1 84 ? 35.930 14.077 -16.027 1.00 50.84 84 SER A N 1
ATOM 656 C CA . SER A 1 84 ? 37.382 14.005 -15.792 1.00 50.84 84 SER A CA 1
ATOM 657 C C . SER A 1 84 ? 38.236 13.863 -17.058 1.00 50.84 84 SER A C 1
ATOM 659 O O . SER A 1 84 ? 39.452 13.831 -16.934 1.00 50.84 84 SER A O 1
ATOM 661 N N . ASP A 1 85 ? 37.629 13.814 -18.249 1.00 53.09 85 ASP A N 1
ATOM 662 C CA . ASP A 1 85 ? 38.344 13.621 -19.527 1.00 53.09 85 ASP A CA 1
ATOM 663 C C . ASP A 1 85 ? 38.342 14.880 -20.423 1.00 53.09 85 ASP A C 1
ATOM 665 O O . ASP A 1 85 ? 38.495 14.791 -21.640 1.00 53.09 85 ASP A O 1
ATOM 669 N N . MET A 1 86 ? 38.160 16.068 -19.840 1.00 49.06 86 MET A N 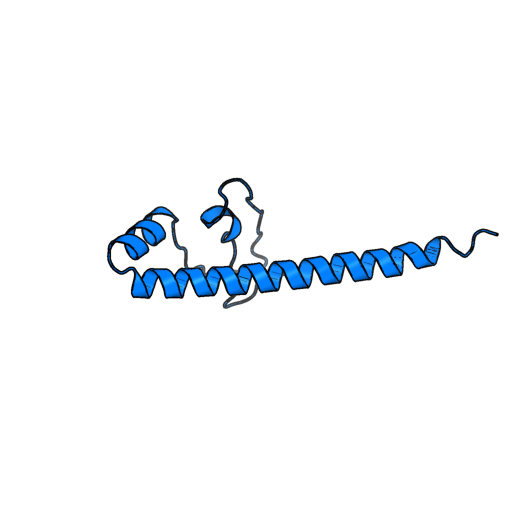1
ATOM 670 C CA . MET A 1 86 ? 38.396 17.342 -20.535 1.00 49.06 86 MET A CA 1
ATOM 671 C C . MET A 1 86 ? 39.530 18.113 -19.855 1.00 49.06 86 MET A C 1
ATOM 673 O O . MET A 1 86 ? 39.293 19.132 -19.207 1.00 49.06 86 MET A O 1
ATOM 677 N N . ASP A 1 87 ? 40.743 17.576 -20.005 1.00 45.31 87 ASP A N 1
ATOM 678 C CA . ASP A 1 87 ? 41.984 18.363 -20.014 1.00 45.31 87 ASP A CA 1
ATOM 679 C C . ASP A 1 87 ? 42.150 19.069 -21.374 1.00 45.31 87 ASP A C 1
ATOM 681 O O . ASP A 1 87 ? 41.879 18.427 -22.421 1.00 45.31 87 ASP A O 1
#

Mean predicted aligned error: 9.0 Å

Secondary structure (DSSP, 8-state):
----TT---SHHHHH-TT-------SS--------HHHHHHHHHH-HHHHHHHHHHHHHHHHHHHHHHHHHHHHHHHHHHTTSSS--

Solvent-accessible surface area (backbone atoms only — not comparable to full-atom values): 5647 Å² total; per-residue (Å²): 132,91,77,59,92,95,56,86,80,66,62,53,33,68,78,42,79,84,50,82,80,91,83,80,79,92,60,96,78,89,80,90,84,81,56,59,69,59,50,54,49,38,35,71,7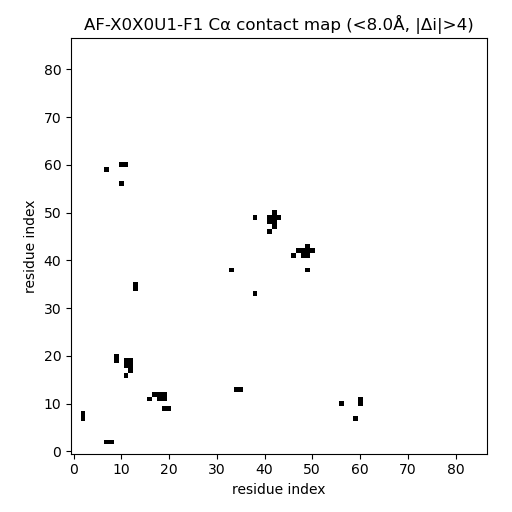7,38,48,74,60,29,50,54,54,52,50,52,52,51,54,51,52,50,53,51,49,52,55,51,51,50,50,54,50,51,52,50,57,62,60,57,66,76,71,76,81,78,125

Sequence (87 aa):
ADICSGGFLGETAIVNERHRVNAVASEFVELLFLEQENLELLIKEDPNLGNKVLLIFLEKLSKKLDKTNRLFQADYILGSSSLSDMD

Organism: NCBI:txid412755

Foldseek 3Di:
DDADPVGDACLCCLVPVPDHDDDDDPDDDDDDDDDSVNLVVCCVVPVVVSVVVVVVSVVNVVVVVVVVVVVVVVCVVVVVVVPPPDD

pLDDT: mean 81.85, std 13.73, range [45.31, 98.19]

Radius of gyration: 18.29 Å; Cα contacts (8 Å, |Δi|>4): 26; chains: 1; bounding box: 54×28×37 Å